Protein AF-A0A928VP06-F1 (afdb_monomer_lite)

Sequence (88 aa):
MQLLTFSLLALYTVVMPLLFSNWYGLYLNEPGMNASQRQTSRIVLMLATLLWPIVLPMSYLELLKKVKRYERQNLMTQPNFVSLPEMY

Secondary structure (DSSP, 8-state):
-HHHHHHHHHHHHHHHHHHHHHHHHHHHT-TT--HHHHHHHHHHHHHHHHTHHHHHHHHHHHHHHHH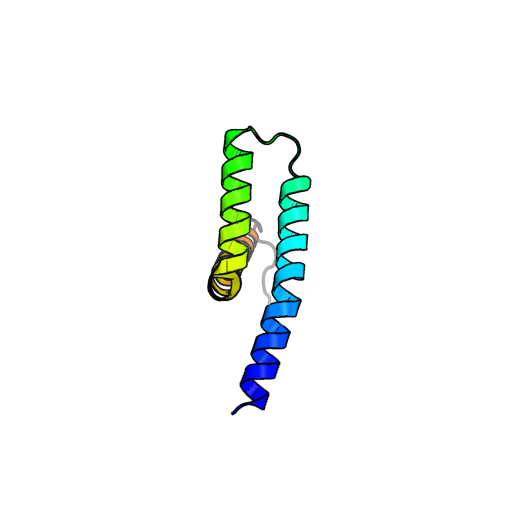HHHHHHHHHSS-S--------

Foldseek 3Di:
DVVVVVVVVVVLVVVLVVLLVVLVVVLVPDPPDDPVNNVVSVVVSVCCSVCVVPNVVVVVVVVVVVVVVVVVVVVVPDPDDDDDDDDD

Structure (mmCIF, N/CA/C/O backbone):
data_AF-A0A928VP06-F1
#
_entry.id   AF-A0A928VP06-F1
#
loop_
_atom_site.group_PDB
_atom_site.id
_atom_site.type_symbol
_atom_site.label_atom_id
_atom_site.label_alt_id
_atom_site.label_comp_id
_atom_site.label_asym_id
_atom_site.label_entity_id
_atom_site.label_seq_id
_atom_site.pdbx_PDB_ins_code
_atom_site.Cartn_x
_atom_site.Cartn_y
_atom_site.Cartn_z
_atom_site.occupancy
_atom_site.B_iso_or_equiv
_atom_site.auth_seq_id
_atom_site.auth_comp_id
_atom_site.auth_asym_id
_atom_site.auth_atom_id
_atom_site.pdbx_PDB_model_num
ATOM 1 N N . MET A 1 1 ? 2.994 -16.886 20.598 1.00 67.81 1 MET A N 1
ATOM 2 C CA . MET A 1 1 ? 3.701 -15.909 19.737 1.00 67.81 1 MET A CA 1
ATOM 3 C C . MET A 1 1 ? 3.782 -16.355 18.277 1.00 67.81 1 MET A C 1
ATOM 5 O O . MET A 1 1 ? 3.362 -15.589 17.426 1.00 67.81 1 MET A O 1
ATOM 9 N N . GLN A 1 2 ? 4.211 -17.589 17.974 1.00 86.12 2 GLN A N 1
ATOM 10 C CA . GLN A 1 2 ? 4.383 -18.071 16.588 1.00 86.12 2 GLN A CA 1
ATOM 11 C C . GLN A 1 2 ? 3.092 -18.101 15.740 1.00 86.12 2 GLN A C 1
ATOM 13 O O . GLN A 1 2 ? 3.107 -17.688 14.586 1.00 86.12 2 GLN A O 1
ATOM 18 N N . LEU A 1 3 ? 1.956 -18.514 16.314 1.00 86.31 3 LEU A N 1
ATOM 19 C CA . LEU A 1 3 ? 0.652 -18.499 15.626 1.00 86.31 3 LEU A CA 1
ATOM 20 C C . LEU A 1 3 ? 0.254 -17.099 15.139 1.00 86.31 3 LEU A C 1
ATOM 22 O O . LEU A 1 3 ? -0.219 -16.940 14.021 1.00 86.31 3 LEU A O 1
ATOM 26 N N . LEU A 1 4 ? 0.503 -16.076 15.960 1.00 87.69 4 LEU A N 1
ATOM 27 C CA . LEU A 1 4 ? 0.150 -14.694 15.646 1.00 87.69 4 LEU A CA 1
ATOM 28 C C . LEU A 1 4 ? 0.986 -14.171 14.468 1.00 87.69 4 LEU A C 1
ATOM 30 O O . LEU A 1 4 ? 0.441 -13.562 13.552 1.00 87.69 4 LEU A O 1
ATOM 34 N N . THR A 1 5 ? 2.284 -14.490 14.433 1.00 87.44 5 THR A N 1
ATOM 35 C CA . THR A 1 5 ? 3.159 -14.161 13.297 1.00 87.44 5 THR A CA 1
ATOM 36 C C . THR A 1 5 ? 2.752 -14.868 12.007 1.00 87.44 5 THR A C 1
ATOM 38 O O . THR A 1 5 ? 2.759 -14.232 10.958 1.00 87.44 5 THR A O 1
ATOM 41 N N . PHE A 1 6 ? 2.346 -16.141 12.062 1.00 90.69 6 PHE A N 1
ATOM 42 C CA . PHE A 1 6 ? 1.877 -16.856 10.869 1.00 90.69 6 PHE A CA 1
ATOM 43 C C . PHE A 1 6 ? 0.571 -16.275 10.325 1.00 90.69 6 PHE A C 1
ATOM 45 O O . PHE A 1 6 ? 0.451 -16.097 9.116 1.00 90.69 6 PHE A O 1
ATOM 52 N N . SER A 1 7 ? -0.372 -15.911 11.198 1.00 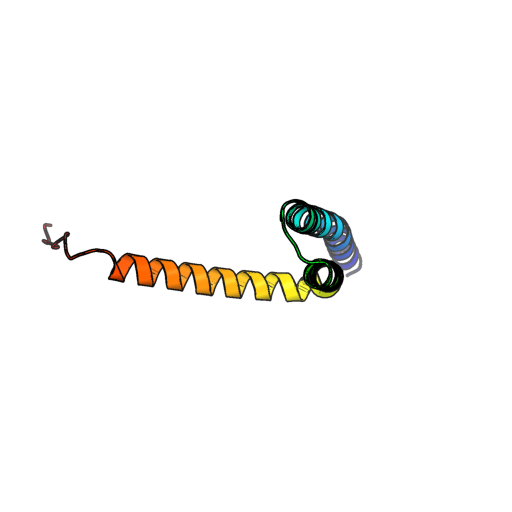88.50 7 SER A N 1
ATOM 53 C CA . SER A 1 7 ? -1.622 -15.264 10.784 1.00 88.50 7 SER A CA 1
ATOM 54 C C . SER A 1 7 ? -1.383 -13.898 10.137 1.00 88.50 7 SER A C 1
ATOM 56 O O . SER A 1 7 ? -1.964 -13.605 9.094 1.00 88.50 7 SER A O 1
ATOM 58 N N . LEU A 1 8 ? -0.498 -13.075 10.711 1.00 85.94 8 LEU A N 1
ATOM 59 C CA . LEU A 1 8 ? -0.104 -11.790 10.121 1.00 85.94 8 LEU A CA 1
ATOM 60 C C . LEU A 1 8 ? 0.599 -11.965 8.775 1.00 85.94 8 LEU A C 1
ATOM 62 O O . LEU A 1 8 ? 0.329 -11.205 7.848 1.00 85.94 8 LEU A O 1
ATOM 66 N N . LEU A 1 9 ? 1.464 -12.972 8.652 1.00 87.31 9 LEU A N 1
ATOM 67 C CA . LEU A 1 9 ? 2.156 -13.268 7.404 1.00 87.31 9 LEU A CA 1
ATOM 68 C C . LEU A 1 9 ? 1.172 -13.727 6.322 1.00 87.31 9 LEU A C 1
ATOM 70 O O . LEU A 1 9 ? 1.207 -13.203 5.216 1.00 87.31 9 LEU A O 1
ATOM 74 N N . ALA A 1 10 ? 0.248 -14.632 6.653 1.00 88.12 10 ALA A N 1
ATOM 75 C CA . ALA A 1 10 ? -0.788 -15.091 5.731 1.00 88.12 10 ALA A CA 1
ATOM 76 C C . ALA A 1 10 ? -1.684 -13.934 5.262 1.00 88.12 10 ALA A C 1
ATOM 78 O O . ALA A 1 10 ? -1.930 -13.791 4.064 1.00 88.12 10 ALA A O 1
ATOM 79 N N . LEU A 1 11 ? -2.111 -13.065 6.186 1.00 86.44 11 LEU A N 1
ATOM 80 C CA . LEU A 1 11 ? -2.858 -11.852 5.854 1.00 86.44 11 LEU A CA 1
ATOM 81 C C . LEU A 1 11 ? -2.047 -10.950 4.913 1.00 86.44 11 LEU A C 1
ATOM 83 O O . LEU A 1 11 ? -2.564 -10.507 3.891 1.00 86.44 11 LEU A O 1
ATOM 87 N N . TYR A 1 12 ? -0.771 -10.713 5.226 1.00 82.50 12 TYR A N 1
ATOM 88 C CA . TYR A 1 12 ? 0.112 -9.888 4.404 1.00 82.50 12 TYR A CA 1
ATOM 89 C C . TYR A 1 12 ? 0.217 -10.444 2.984 1.00 82.50 12 TYR A C 1
ATOM 91 O O . TYR A 1 12 ? 0.022 -9.712 2.016 1.00 82.50 12 TYR A O 1
ATOM 99 N N . THR A 1 13 ? 0.459 -11.747 2.846 1.00 83.81 13 THR A N 1
ATOM 100 C CA . THR A 1 13 ? 0.629 -12.400 1.545 1.00 83.81 13 THR A CA 1
ATOM 101 C C . THR A 1 13 ? -0.656 -12.435 0.719 1.00 83.81 13 THR A C 1
ATOM 103 O O . THR A 1 13 ? -0.570 -12.300 -0.495 1.00 83.81 13 THR A O 1
ATOM 106 N N . VAL A 1 14 ? -1.836 -12.585 1.332 1.00 86.25 14 VAL A N 1
ATOM 107 C CA . VAL A 1 14 ? -3.126 -12.614 0.607 1.00 86.25 14 VAL A CA 1
ATOM 108 C C . VAL A 1 14 ? -3.568 -11.219 0.173 1.00 86.25 14 VAL A C 1
ATOM 110 O O . VAL A 1 14 ? -4.142 -11.045 -0.902 1.00 86.25 14 VAL A O 1
ATOM 113 N N . VAL A 1 15 ? -3.294 -10.207 0.991 1.00 82.06 15 VAL A N 1
ATOM 114 C CA . VAL A 1 15 ? -3.762 -8.847 0.724 1.00 82.06 15 VAL A CA 1
ATOM 115 C C . VAL A 1 15 ? -2.870 -8.137 -0.308 1.00 82.06 15 VAL A C 1
ATOM 117 O O . VAL A 1 15 ? -3.370 -7.376 -1.135 1.00 82.06 15 VAL A O 1
ATOM 120 N N . MET A 1 16 ? -1.580 -8.471 -0.366 1.00 78.56 16 MET A N 1
ATOM 121 C CA . MET A 1 16 ? -0.630 -7.958 -1.363 1.00 78.56 16 MET A CA 1
ATOM 122 C C . MET A 1 16 ? -1.091 -8.119 -2.836 1.00 78.56 16 MET A C 1
ATOM 124 O O . MET A 1 16 ? -1.155 -7.103 -3.535 1.00 78.56 16 MET A O 1
ATOM 128 N N . PRO A 1 17 ? -1.495 -9.311 -3.333 1.00 80.50 17 PRO A N 1
ATOM 129 C CA . PRO A 1 17 ? -1.974 -9.478 -4.705 1.00 80.50 17 PRO A CA 1
ATOM 130 C C . PRO A 1 17 ? -3.343 -8.831 -4.946 1.00 80.50 17 PRO A C 1
ATOM 132 O O . PRO A 1 17 ? -3.602 -8.376 -6.059 1.00 80.50 17 PRO A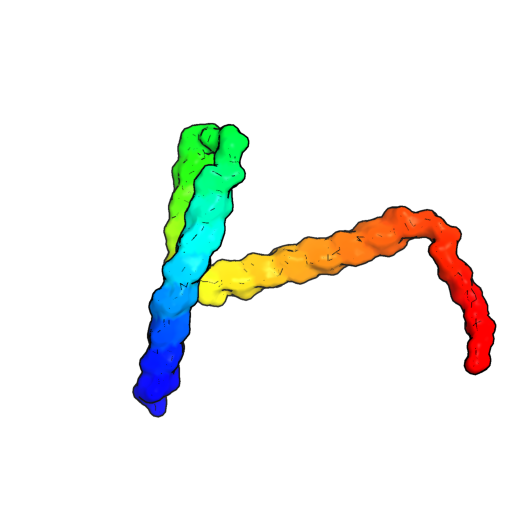 O 1
ATOM 135 N N . LEU A 1 18 ? -4.204 -8.732 -3.925 1.00 79.19 18 LEU A N 1
ATOM 136 C CA . LEU A 1 18 ? -5.502 -8.059 -4.040 1.00 79.19 18 LEU A CA 1
ATOM 137 C C . LEU A 1 18 ? -5.327 -6.556 -4.276 1.00 79.19 18 LEU A C 1
ATOM 139 O O . LEU A 1 18 ? -5.916 -6.013 -5.214 1.00 79.19 18 LEU A O 1
ATOM 143 N N . LEU A 1 19 ? -4.486 -5.885 -3.477 1.00 77.25 19 LEU A N 1
ATOM 144 C CA . LEU A 1 19 ? -4.193 -4.465 -3.702 1.00 77.25 19 LEU A CA 1
ATOM 145 C C . LEU A 1 19 ? -3.454 -4.248 -5.016 1.00 77.25 19 LEU A C 1
ATOM 147 O O . LEU A 1 19 ? -3.802 -3.328 -5.755 1.00 77.25 19 LEU A O 1
ATOM 151 N N . PHE A 1 20 ? -2.481 -5.106 -5.331 1.00 79.75 20 PHE A N 1
ATOM 152 C CA . PHE A 1 20 ? -1.759 -5.014 -6.593 1.00 79.75 20 PHE A CA 1
ATOM 153 C C . PHE A 1 20 ? -2.711 -5.122 -7.789 1.00 79.75 20 PHE A C 1
ATOM 155 O O . PHE A 1 20 ? -2.661 -4.274 -8.674 1.00 79.75 20 PHE A O 1
ATOM 162 N N . SER A 1 21 ? -3.622 -6.101 -7.798 1.00 77.81 21 SER A N 1
ATOM 163 C CA . SER A 1 21 ? -4.599 -6.276 -8.879 1.00 77.81 21 SER A CA 1
ATOM 164 C C . SER A 1 21 ? -5.550 -5.086 -8.993 1.00 77.81 21 SER A C 1
ATOM 166 O O . SER A 1 21 ? -5.836 -4.639 -10.103 1.00 77.81 21 SER A O 1
ATOM 168 N N . ASN A 1 22 ? -6.032 -4.555 -7.866 1.00 77.19 22 ASN A N 1
ATOM 169 C CA . ASN A 1 22 ? -6.966 -3.430 -7.868 1.00 77.19 22 ASN A CA 1
ATOM 170 C C . ASN A 1 22 ? -6.306 -2.153 -8.414 1.00 77.19 22 ASN A C 1
ATOM 172 O O . ASN A 1 22 ? -6.855 -1.464 -9.274 1.00 77.19 22 ASN A O 1
ATOM 176 N N . TRP A 1 23 ? -5.080 -1.863 -7.975 1.00 73.94 23 TRP A N 1
ATOM 177 C CA . TRP A 1 23 ? -4.334 -0.711 -8.472 1.00 73.94 23 TRP A CA 1
ATOM 178 C C . TRP A 1 23 ? -3.839 -0.902 -9.907 1.00 73.94 23 TRP A C 1
ATOM 180 O O . TRP A 1 23 ? -3.807 0.056 -10.676 1.00 73.94 23 TRP A O 1
ATOM 190 N N . TYR A 1 24 ? -3.475 -2.127 -10.294 1.00 73.31 24 TYR A N 1
ATOM 191 C CA . TYR A 1 24 ? -3.086 -2.438 -11.667 1.00 73.31 24 TYR A CA 1
ATOM 192 C C . TYR A 1 24 ? -4.269 -2.268 -12.628 1.00 73.31 24 TYR A C 1
ATOM 194 O O . TYR A 1 24 ? -4.099 -1.731 -13.720 1.00 73.31 24 TYR A O 1
ATOM 202 N N . GLY A 1 25 ? -5.478 -2.645 -12.200 1.00 73.44 25 GLY A N 1
ATOM 203 C CA . GLY A 1 25 ? -6.714 -2.397 -12.942 1.00 73.44 25 GLY A CA 1
ATOM 204 C C . GLY A 1 25 ? -7.019 -0.906 -13.119 1.00 73.44 25 GLY A C 1
ATOM 205 O O . GLY A 1 25 ? -7.422 -0.499 -14.205 1.00 73.44 25 GLY A O 1
ATOM 206 N N . LEU A 1 26 ? -6.773 -0.082 -12.093 1.00 68.25 26 LEU A N 1
ATOM 207 C CA . LEU A 1 26 ? -6.852 1.385 -12.186 1.00 68.25 26 LEU A CA 1
ATOM 208 C C . LEU A 1 26 ? -5.835 1.951 -13.183 1.00 68.25 26 LEU A C 1
ATOM 210 O O . LEU A 1 26 ? -6.201 2.744 -14.043 1.00 68.25 26 LEU A O 1
ATOM 214 N N . TYR A 1 27 ? -4.586 1.488 -13.119 1.00 69.38 27 TYR A N 1
ATOM 215 C CA . TYR A 1 27 ? -3.533 1.879 -14.058 1.00 69.38 27 TYR A CA 1
ATOM 216 C C . TYR A 1 27 ? -3.855 1.497 -15.513 1.00 69.38 27 TYR A C 1
ATOM 218 O O . TYR A 1 27 ? -3.499 2.222 -16.441 1.00 69.38 27 TYR A O 1
ATOM 226 N N . LEU A 1 28 ? -4.518 0.358 -15.733 1.00 68.75 28 LEU A N 1
ATOM 227 C CA . LEU A 1 28 ? -4.892 -0.100 -17.072 1.00 68.75 28 LEU A CA 1
ATOM 228 C C . LEU A 1 28 ? -6.110 0.653 -17.637 1.00 68.75 28 LEU A C 1
ATOM 230 O O . LEU A 1 28 ? -6.222 0.797 -18.852 1.00 68.75 28 LEU A O 1
ATOM 234 N N . ASN A 1 29 ? -6.999 1.137 -16.766 1.00 66.88 29 ASN A N 1
ATOM 235 C CA . ASN A 1 29 ? -8.244 1.821 -17.123 1.00 66.88 29 ASN A CA 1
ATOM 236 C C . ASN A 1 29 ? -8.120 3.349 -17.256 1.00 66.88 29 ASN A C 1
ATOM 238 O O . ASN A 1 29 ? -9.149 4.007 -17.375 1.00 66.88 29 ASN A O 1
ATOM 242 N N . GLU A 1 30 ? -6.918 3.934 -17.256 1.00 67.44 30 GLU A N 1
ATOM 243 C CA . GLU A 1 30 ? -6.717 5.351 -17.607 1.00 67.44 30 GLU A CA 1
ATOM 244 C C . GLU A 1 30 ? -6.404 5.507 -19.115 1.00 67.44 30 GLU A C 1
ATOM 246 O O . GLU A 1 30 ? -5.233 5.475 -19.518 1.00 67.44 30 GLU A O 1
ATOM 251 N N . PRO A 1 31 ? -7.418 5.679 -19.994 1.00 55.25 31 PRO A N 1
ATOM 252 C CA . PRO A 1 31 ? -7.196 5.983 -21.401 1.00 55.25 31 PRO A CA 1
ATOM 253 C C . PRO A 1 31 ? -6.666 7.417 -21.545 1.00 55.25 31 PRO A C 1
ATOM 255 O O . PRO A 1 31 ? -7.355 8.380 -21.224 1.00 55.25 31 PRO A O 1
ATOM 258 N N . GLY A 1 32 ? -5.437 7.563 -22.050 1.00 64.44 32 GLY A N 1
ATOM 259 C CA . GLY A 1 32 ? -4.845 8.868 -22.386 1.00 64.44 32 GLY A CA 1
ATOM 260 C C . GLY A 1 32 ? -3.613 9.280 -21.576 1.00 64.44 32 GLY A C 1
ATOM 261 O O . GLY A 1 32 ? -3.152 10.410 -21.715 1.00 64.44 32 GLY A O 1
ATOM 262 N N . MET A 1 33 ? -3.047 8.393 -20.753 1.00 60.84 33 MET A N 1
ATOM 263 C CA . MET A 1 33 ? -1.819 8.692 -20.011 1.00 60.84 33 MET A CA 1
ATOM 264 C C . MET A 1 33 ? -0.614 8.966 -20.924 1.00 60.84 33 MET A C 1
ATOM 266 O O . MET A 1 33 ? -0.188 8.104 -21.697 1.00 60.84 33 MET A O 1
ATOM 270 N N . ASN A 1 34 ? 0.011 10.133 -20.745 1.00 69.69 34 ASN A N 1
ATOM 271 C CA . ASN A 1 34 ? 1.315 10.441 -21.330 1.00 69.69 34 ASN A CA 1
ATOM 272 C C . ASN A 1 34 ? 2.402 9.491 -20.788 1.00 69.69 34 ASN A C 1
ATOM 274 O O . ASN A 1 34 ? 2.346 9.038 -19.642 1.00 69.69 34 ASN A O 1
ATOM 278 N N . ALA A 1 35 ? 3.436 9.215 -21.591 1.00 69.00 35 ALA A N 1
ATOM 279 C CA . ALA A 1 35 ? 4.489 8.244 -21.261 1.00 69.00 35 ALA A CA 1
ATOM 280 C C . ALA A 1 35 ? 5.190 8.507 -19.907 1.00 69.00 35 ALA A C 1
ATOM 282 O O . ALA A 1 35 ? 5.548 7.560 -19.207 1.00 69.00 35 ALA A O 1
ATOM 283 N N . SER A 1 36 ? 5.326 9.775 -19.503 1.00 70.88 36 SER A N 1
ATOM 284 C CA . SER A 1 36 ? 5.886 10.164 -18.202 1.00 70.88 36 SER A CA 1
ATOM 285 C C . SER A 1 36 ? 4.971 9.799 -17.028 1.00 70.88 36 SER A C 1
ATOM 287 O O . SER A 1 36 ? 5.426 9.215 -16.047 1.00 70.88 36 SER A O 1
ATOM 289 N N . GLN A 1 37 ? 3.668 10.062 -17.148 1.00 71.50 37 GLN A N 1
ATOM 290 C CA . GLN A 1 37 ? 2.672 9.724 -16.126 1.00 71.50 37 GLN A CA 1
ATOM 291 C C . GLN A 1 37 ? 2.558 8.212 -15.946 1.00 71.50 37 GLN A C 1
ATOM 293 O O . GLN A 1 37 ? 2.452 7.719 -14.824 1.00 71.50 37 GLN A O 1
ATOM 298 N N . ARG A 1 38 ? 2.686 7.465 -17.045 1.00 75.94 38 ARG A N 1
ATOM 299 C CA . ARG A 1 38 ? 2.691 6.003 -17.039 1.00 75.94 38 ARG A CA 1
ATOM 300 C C . ARG A 1 38 ? 3.848 5.428 -16.210 1.00 75.94 38 ARG A C 1
ATOM 302 O O . ARG A 1 38 ? 3.666 4.466 -15.463 1.00 75.94 38 ARG A O 1
ATOM 309 N N . GLN A 1 39 ? 5.032 6.035 -16.295 1.00 75.62 39 GLN A N 1
ATOM 310 C CA . GLN A 1 39 ? 6.191 5.619 -15.505 1.00 75.62 39 GLN A CA 1
ATOM 311 C C . GLN A 1 39 ? 6.027 5.974 -14.022 1.00 75.62 39 GLN A C 1
ATOM 313 O O . GLN A 1 39 ? 6.287 5.127 -13.165 1.00 75.62 39 GLN A O 1
ATOM 318 N N . THR A 1 40 ? 5.529 7.174 -13.713 1.00 73.06 40 THR A N 1
ATOM 319 C CA . THR A 1 40 ? 5.235 7.584 -12.333 1.00 73.06 40 THR A CA 1
ATOM 320 C C . THR A 1 40 ? 4.192 6.678 -11.689 1.00 73.06 40 THR A C 1
ATOM 322 O O . THR A 1 40 ? 4.433 6.181 -10.592 1.00 73.06 40 THR A O 1
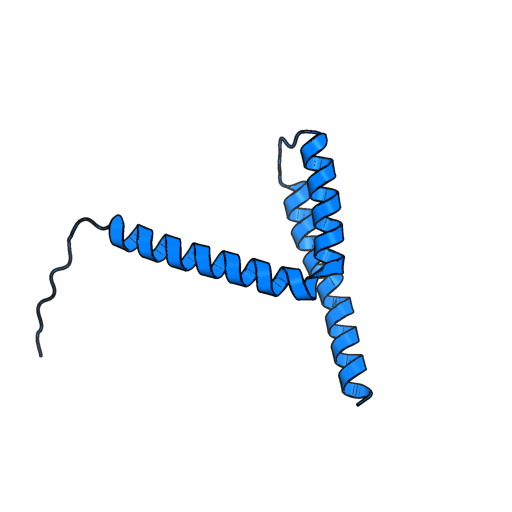ATOM 325 N N . SER A 1 41 ? 3.087 6.370 -12.370 1.00 76.81 41 SER A N 1
ATOM 326 C CA . SER A 1 41 ? 2.054 5.486 -11.820 1.00 76.81 41 SER A CA 1
ATOM 327 C C . SER A 1 41 ? 2.553 4.067 -11.598 1.00 76.81 41 SER A C 1
ATOM 329 O O . SER A 1 41 ? 2.186 3.453 -10.603 1.00 76.81 41 SER A O 1
ATOM 331 N N . ARG A 1 42 ? 3.464 3.559 -12.436 1.00 77.75 42 ARG A N 1
ATOM 332 C CA . ARG A 1 42 ? 4.114 2.262 -12.196 1.00 77.75 42 ARG A CA 1
ATOM 333 C C . ARG A 1 42 ? 4.984 2.272 -10.935 1.00 77.75 42 ARG A C 1
ATOM 335 O O . ARG A 1 42 ? 4.960 1.305 -10.177 1.00 77.75 42 ARG A O 1
ATOM 342 N N . ILE A 1 43 ? 5.737 3.348 -10.706 1.00 79.06 43 ILE A N 1
ATOM 343 C CA . ILE A 1 43 ? 6.568 3.509 -9.502 1.00 79.06 43 ILE A CA 1
ATOM 344 C C . ILE A 1 43 ? 5.678 3.627 -8.264 1.00 79.06 43 ILE A C 1
ATOM 346 O O . ILE A 1 43 ? 5.917 2.945 -7.270 1.00 79.06 43 ILE A O 1
ATOM 350 N N . VAL A 1 44 ? 4.620 4.437 -8.342 1.00 80.25 44 VAL A N 1
ATOM 351 C CA . VAL A 1 44 ? 3.638 4.591 -7.264 1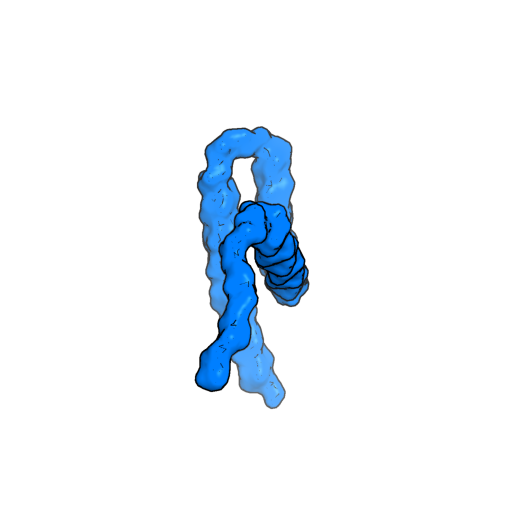.00 80.25 44 VAL A CA 1
ATOM 352 C C . VAL A 1 44 ? 2.948 3.263 -6.973 1.00 80.25 44 VAL A C 1
ATOM 354 O O . VAL A 1 44 ? 2.803 2.932 -5.806 1.00 80.25 44 VAL A O 1
ATOM 357 N N . LEU A 1 45 ? 2.614 2.462 -7.990 1.00 81.81 45 LEU A N 1
ATOM 358 C CA . LEU A 1 45 ? 2.055 1.120 -7.819 1.00 81.81 45 LEU A CA 1
ATOM 359 C C . LEU A 1 45 ? 2.983 0.237 -6.978 1.00 81.81 45 LEU A C 1
ATOM 361 O O . LEU A 1 45 ? 2.561 -0.313 -5.968 1.00 81.81 45 LEU A O 1
ATOM 365 N N . MET A 1 46 ? 4.261 0.150 -7.362 1.00 79.38 46 MET A N 1
ATOM 366 C CA . MET A 1 46 ? 5.251 -0.663 -6.649 1.00 79.38 46 MET A CA 1
ATOM 367 C C . MET A 1 46 ? 5.471 -0.172 -5.216 1.00 79.38 46 MET A C 1
ATOM 369 O O . MET A 1 46 ? 5.465 -0.977 -4.284 1.00 79.38 46 MET A O 1
ATOM 373 N N . LEU A 1 47 ? 5.633 1.142 -5.032 1.00 81.75 47 LEU A N 1
ATOM 374 C CA . LEU A 1 47 ? 5.807 1.748 -3.712 1.00 81.75 47 LEU A CA 1
ATOM 375 C C . LEU A 1 47 ? 4.579 1.529 -2.840 1.00 81.75 47 LEU A C 1
ATOM 377 O O . LEU A 1 47 ? 4.718 1.195 -1.669 1.00 81.75 47 LEU A O 1
ATOM 381 N N . ALA A 1 48 ? 3.388 1.663 -3.411 1.00 80.88 48 ALA A N 1
ATOM 382 C CA . ALA A 1 48 ? 2.152 1.449 -2.696 1.00 80.88 48 ALA A CA 1
ATOM 383 C C . ALA A 1 48 ? 2.010 -0.016 -2.269 1.00 80.88 48 ALA A C 1
ATOM 385 O O . ALA A 1 48 ? 1.534 -0.273 -1.166 1.00 80.88 48 ALA A O 1
ATOM 386 N N . THR A 1 49 ? 2.459 -0.982 -3.085 1.00 80.75 49 THR A N 1
ATOM 387 C CA . THR A 1 49 ? 2.336 -2.410 -2.736 1.00 80.75 49 THR A CA 1
ATOM 388 C C . THR A 1 49 ? 3.356 -2.799 -1.670 1.00 80.75 49 THR A C 1
ATOM 390 O O . THR A 1 49 ? 3.025 -3.537 -0.747 1.00 80.75 49 THR A O 1
ATOM 393 N N . LEU A 1 50 ? 4.570 -2.248 -1.737 1.00 81.12 50 LEU A N 1
ATOM 394 C CA . LEU A 1 50 ? 5.607 -2.447 -0.719 1.00 81.12 50 LEU A CA 1
ATOM 395 C C . LEU A 1 50 ? 5.254 -1.769 0.614 1.00 81.12 50 LEU A C 1
ATOM 397 O O . LEU A 1 50 ? 5.418 -2.358 1.681 1.00 81.12 50 LEU A O 1
ATOM 401 N N . LEU A 1 51 ? 4.736 -0.542 0.555 1.00 83.19 51 LEU A N 1
ATOM 402 C CA . LEU A 1 51 ? 4.401 0.287 1.715 1.00 83.19 51 LEU A CA 1
ATOM 403 C C . LEU A 1 51 ? 2.913 0.223 2.075 1.00 83.19 51 LEU A C 1
ATOM 405 O O . LEU A 1 51 ? 2.411 1.107 2.770 1.00 83.19 51 LEU A O 1
ATOM 409 N N . TRP A 1 52 ? 2.201 -0.827 1.663 1.00 79.75 52 TRP A N 1
ATOM 410 C CA . TRP A 1 52 ? 0.766 -0.977 1.916 1.00 79.75 52 TRP A CA 1
ATOM 411 C C . TRP A 1 52 ? 0.335 -0.810 3.391 1.00 79.75 52 TRP A C 1
ATOM 413 O O . TRP A 1 52 ? -0.734 -0.226 3.584 1.00 79.75 52 TRP A O 1
ATOM 423 N N . PRO A 1 53 ? 1.123 -1.164 4.442 1.00 80.44 53 PRO A N 1
ATOM 424 C CA . PRO A 1 53 ? 0.703 -0.945 5.829 1.00 80.44 53 PRO A CA 1
ATOM 425 C C . PRO A 1 53 ? 0.645 0.543 6.199 1.00 80.44 53 PRO A C 1
ATOM 427 O O . PRO A 1 53 ? -0.032 0.908 7.152 1.00 80.44 53 PRO A O 1
ATOM 430 N N . ILE A 1 54 ? 1.355 1.399 5.459 1.00 83.50 54 ILE A N 1
ATOM 431 C CA . ILE A 1 54 ? 1.402 2.857 5.646 1.00 83.50 54 ILE A CA 1
ATOM 432 C C . ILE A 1 54 ? 0.473 3.550 4.641 1.00 83.50 54 ILE A C 1
ATOM 434 O O . ILE A 1 54 ? -0.218 4.513 4.973 1.00 83.50 54 ILE A O 1
ATOM 438 N N . VAL A 1 55 ? 0.410 3.041 3.411 1.00 82.12 55 VAL A N 1
ATOM 439 C CA . VAL A 1 55 ? -0.426 3.607 2.348 1.00 82.12 55 VAL A CA 1
ATOM 440 C C . VAL A 1 55 ? -1.913 3.390 2.621 1.00 82.12 55 VAL A C 1
ATOM 442 O O . VAL A 1 55 ? -2.707 4.295 2.369 1.00 82.12 55 VAL A O 1
ATOM 445 N N . LEU A 1 56 ? -2.309 2.253 3.202 1.00 79.94 56 LEU A N 1
ATOM 446 C CA . LEU A 1 56 ? -3.694 2.015 3.625 1.00 79.94 56 LEU A CA 1
ATOM 447 C C . LEU A 1 56 ? -4.205 3.059 4.635 1.00 79.94 56 LEU A C 1
ATOM 449 O O . LEU A 1 56 ? -5.208 3.708 4.338 1.00 79.94 56 LEU A O 1
ATOM 453 N N . PRO A 1 57 ? -3.553 3.295 5.790 1.00 83.69 57 PRO A N 1
ATOM 454 C CA . PRO A 1 57 ? -4.037 4.293 6.741 1.00 83.69 57 PRO A CA 1
ATOM 455 C C . PRO A 1 57 ? -3.974 5.716 6.177 1.00 83.69 57 PRO A C 1
ATOM 457 O O . PRO A 1 57 ? -4.890 6.502 6.415 1.00 83.69 57 PRO A O 1
ATOM 460 N N . MET A 1 58 ? -2.949 6.050 5.387 1.00 83.50 58 MET A N 1
ATOM 461 C CA . MET A 1 58 ? -2.849 7.368 4.747 1.00 83.50 58 MET A CA 1
ATOM 462 C C . MET A 1 58 ? -3.982 7.609 3.744 1.00 83.50 58 MET A C 1
ATOM 464 O O . MET A 1 58 ? -4.660 8.634 3.819 1.00 83.50 58 MET A O 1
ATOM 468 N N . SER A 1 59 ? -4.236 6.651 2.850 1.00 82.50 59 SER A N 1
ATOM 469 C CA . SER A 1 59 ? -5.330 6.748 1.876 1.00 82.50 59 SER A CA 1
ATOM 470 C C . SER A 1 59 ? -6.693 6.803 2.562 1.00 82.50 59 SER A C 1
ATOM 472 O O . SER A 1 59 ? -7.527 7.626 2.189 1.00 82.50 59 SER A O 1
ATOM 474 N N . TYR A 1 60 ? -6.900 6.021 3.623 1.00 83.69 60 TYR A N 1
ATOM 475 C CA . TYR A 1 60 ? -8.123 6.079 4.419 1.00 83.69 60 TYR A CA 1
ATOM 476 C C . TYR A 1 60 ? -8.342 7.460 5.055 1.00 83.69 60 TYR A C 1
ATOM 478 O O . TYR A 1 60 ? -9.434 8.019 4.956 1.00 83.69 60 TYR A O 1
ATOM 486 N N . LEU A 1 61 ? -7.305 8.054 5.656 1.00 85.94 61 LEU A N 1
ATOM 487 C CA . LEU A 1 61 ? -7.382 9.403 6.229 1.00 85.94 61 LEU A CA 1
ATOM 488 C C . LEU A 1 61 ? -7.704 10.461 5.171 1.00 85.94 61 LEU A C 1
ATOM 490 O O . LEU A 1 61 ? -8.444 11.410 5.440 1.00 85.94 61 LEU A O 1
ATOM 494 N N . GLU A 1 62 ? -7.152 10.317 3.971 1.00 82.81 62 GLU A N 1
ATOM 495 C CA . GLU A 1 62 ? -7.416 11.236 2.873 1.00 82.81 62 GLU A CA 1
ATOM 496 C C . GLU A 1 62 ? -8.838 11.088 2.322 1.00 82.81 62 GLU A C 1
ATOM 498 O O . GLU A 1 62 ? -9.513 12.100 2.106 1.00 82.81 62 GLU A O 1
ATOM 503 N N . LEU A 1 63 ? -9.344 9.857 2.189 1.00 82.19 63 LEU A N 1
ATOM 504 C CA . LEU A 1 63 ? -10.755 9.611 1.891 1.00 82.19 63 LEU A CA 1
ATOM 505 C C . LEU A 1 63 ? -11.657 10.215 2.968 1.00 82.19 63 LEU A C 1
ATOM 507 O O . LEU A 1 63 ? -12.603 10.918 2.628 1.00 82.19 63 LEU A O 1
ATOM 511 N N . LEU A 1 64 ? -11.344 10.026 4.251 1.00 84.62 64 LEU A N 1
ATOM 512 C CA . LEU A 1 64 ? -12.132 10.582 5.353 1.00 84.62 64 LEU A CA 1
ATOM 513 C C . LEU A 1 64 ? -12.174 12.117 5.303 1.00 84.62 64 LEU A C 1
ATOM 515 O O . LEU A 1 64 ? -13.231 12.727 5.480 1.00 84.62 64 LEU A O 1
ATOM 519 N N . LYS A 1 65 ? -11.038 12.759 5.003 1.00 83.81 65 LYS A N 1
ATOM 520 C CA . LYS A 1 65 ? -10.978 14.211 4.782 1.00 83.81 65 LYS A CA 1
ATOM 521 C C . LYS A 1 65 ? -11.828 14.638 3.587 1.00 83.81 65 LYS A C 1
ATOM 523 O O . LYS A 1 65 ? -12.510 15.660 3.679 1.00 83.81 65 LYS A O 1
ATOM 528 N N . LYS A 1 66 ? -11.808 13.879 2.485 1.00 81.62 66 LYS A N 1
ATOM 529 C CA . LYS A 1 66 ? -12.647 14.150 1.309 1.00 81.62 66 LYS A CA 1
ATOM 530 C C . LYS A 1 66 ? -14.125 14.001 1.641 1.00 81.62 66 LYS A C 1
ATOM 532 O O . LYS A 1 66 ? -14.862 14.939 1.373 1.00 81.62 66 LYS A O 1
ATOM 537 N N . VAL A 1 67 ? -14.545 12.909 2.278 1.00 82.88 67 VAL A N 1
ATOM 538 C CA . VAL A 1 67 ? -15.940 12.685 2.700 1.00 82.88 67 VAL A CA 1
ATOM 539 C C . VAL A 1 67 ? -16.424 13.839 3.574 1.00 82.88 67 VAL A C 1
ATOM 541 O O . VAL A 1 67 ? -17.426 14.468 3.251 1.00 82.88 67 VAL A O 1
ATOM 544 N N . LYS A 1 68 ? -15.645 14.231 4.588 1.00 79.50 68 LYS A N 1
ATOM 545 C CA . LYS A 1 68 ? -15.973 15.379 5.447 1.00 79.50 68 LYS A CA 1
ATOM 546 C C . LYS A 1 68 ? -16.058 16.704 4.676 1.00 79.50 68 LYS A C 1
ATOM 548 O O . LYS A 1 68 ? -16.846 17.585 5.021 1.00 79.50 68 LYS A O 1
ATOM 553 N N . ARG A 1 69 ? -15.235 16.879 3.636 1.00 79.25 69 ARG A N 1
ATOM 554 C CA . ARG A 1 69 ? -15.284 18.052 2.751 1.00 79.25 69 ARG A CA 1
ATOM 555 C C . ARG A 1 69 ? -16.522 18.029 1.852 1.00 79.25 69 ARG A C 1
ATOM 557 O O . ARG A 1 69 ? -17.131 19.080 1.696 1.00 79.25 69 ARG A O 1
ATOM 564 N N . TYR A 1 70 ? -16.901 16.868 1.321 1.00 77.44 70 TYR A N 1
ATOM 565 C CA . TYR A 1 70 ? -18.125 16.677 0.542 1.00 77.44 70 TYR A CA 1
ATOM 566 C C . TYR A 1 70 ? -19.376 16.905 1.390 1.00 77.44 70 TYR A C 1
ATOM 568 O O . TYR A 1 70 ? -20.253 17.639 0.960 1.00 77.44 70 TYR A O 1
ATOM 576 N N . GLU A 1 71 ? -19.440 16.380 2.615 1.00 75.81 71 GLU A N 1
ATOM 577 C CA . GLU A 1 71 ? -20.541 16.671 3.544 1.00 75.81 71 GLU A CA 1
ATOM 578 C C . GLU A 1 71 ? -20.652 18.173 3.820 1.00 75.81 71 GLU A C 1
ATOM 580 O O . GLU A 1 71 ? -21.730 18.752 3.705 1.00 75.81 71 GLU A O 1
ATOM 585 N N . ARG A 1 72 ? -19.524 18.841 4.096 1.00 71.56 72 ARG A N 1
ATOM 586 C CA . ARG A 1 72 ? -19.500 20.296 4.293 1.00 71.56 72 ARG A CA 1
ATOM 587 C C . ARG A 1 72 ? -19.938 21.060 3.039 1.00 71.56 72 ARG A C 1
ATOM 589 O O . ARG A 1 72 ? -20.635 22.060 3.162 1.00 71.56 72 ARG A O 1
ATOM 596 N N . GLN A 1 73 ? -19.535 20.616 1.852 1.00 70.06 73 GLN A N 1
ATOM 597 C CA . GLN A 1 73 ? -19.956 21.228 0.591 1.00 70.06 73 GLN A CA 1
ATOM 598 C C . GLN A 1 73 ? -21.447 20.997 0.326 1.00 70.06 73 GLN A C 1
ATOM 600 O O . GLN A 1 73 ? -22.142 21.944 -0.023 1.00 70.06 73 GLN A O 1
ATOM 605 N N . ASN A 1 74 ? -21.977 19.803 0.585 1.00 62.62 74 ASN A N 1
ATOM 606 C CA . ASN A 1 74 ? -23.404 19.506 0.447 1.00 62.62 74 ASN A CA 1
ATOM 607 C C . ASN A 1 74 ? -24.259 20.342 1.415 1.00 62.62 74 ASN A C 1
ATOM 609 O O . ASN A 1 74 ? -25.331 20.801 1.032 1.00 62.62 74 ASN A O 1
ATOM 613 N N . LEU A 1 75 ? -23.756 20.629 2.622 1.00 63.97 75 LEU A N 1
ATOM 614 C CA . LEU A 1 75 ? -24.388 21.564 3.563 1.00 63.97 75 LEU A CA 1
ATOM 615 C C . LEU A 1 75 ? -24.360 23.025 3.073 1.00 63.97 75 LEU A C 1
ATOM 617 O O . LEU A 1 75 ? -25.256 23.791 3.402 1.00 63.97 75 LEU A O 1
ATOM 621 N N . MET A 1 76 ? -23.358 23.420 2.279 1.00 58.91 76 MET A N 1
ATOM 622 C CA . MET A 1 76 ? -23.246 24.772 1.703 1.00 58.91 76 MET A CA 1
ATOM 623 C C . MET A 1 76 ? -23.985 24.932 0.365 1.00 58.91 76 MET A C 1
ATOM 625 O O . MET A 1 76 ? -24.266 26.056 -0.039 1.00 58.91 76 MET A O 1
ATOM 629 N N . THR A 1 77 ? -24.298 23.829 -0.323 1.00 58.47 77 THR A N 1
ATOM 630 C CA . THR A 1 77 ? -25.020 23.831 -1.611 1.00 58.47 77 THR A CA 1
ATOM 631 C C . THR A 1 77 ? -26.522 23.584 -1.441 1.00 58.47 77 THR A C 1
ATOM 633 O O . THR A 1 77 ? -27.244 23.540 -2.431 1.00 58.47 77 THR A O 1
ATOM 636 N N . GLN A 1 78 ? -27.010 23.432 -0.204 1.00 52.31 78 GLN A N 1
ATOM 637 C CA . GLN A 1 78 ? -28.438 23.407 0.094 1.00 52.31 78 GLN A CA 1
ATOM 638 C C . GLN A 1 78 ? -28.916 24.857 0.311 1.00 52.31 78 GLN A C 1
ATOM 640 O O . GLN A 1 78 ? -28.593 25.451 1.343 1.00 52.31 78 GLN A O 1
ATOM 645 N N . PRO A 1 79 ? -29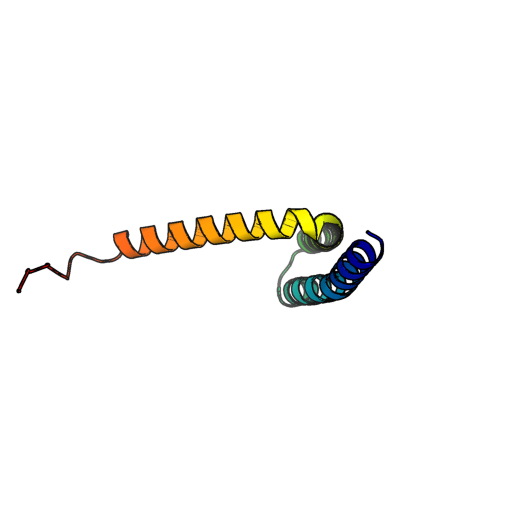.662 25.474 -0.629 1.00 51.00 79 PRO A N 1
ATOM 646 C CA . PRO A 1 79 ? -30.310 26.745 -0.364 1.00 51.00 79 PRO A CA 1
ATOM 647 C C . PRO A 1 79 ? -31.485 26.455 0.571 1.00 51.00 79 PRO A C 1
ATOM 649 O O . PRO A 1 79 ? -32.544 26.048 0.124 1.00 51.00 79 PRO A O 1
ATOM 652 N N . ASN A 1 80 ? -31.259 26.585 1.873 1.00 55.00 80 ASN A N 1
ATOM 653 C CA . ASN A 1 80 ? -32.250 26.982 2.871 1.00 55.00 80 ASN A CA 1
ATOM 654 C C . ASN A 1 80 ? -33.711 26.515 2.634 1.00 55.00 80 ASN A C 1
ATOM 656 O O . ASN A 1 80 ? -34.603 27.335 2.460 1.00 55.00 80 ASN A O 1
ATOM 660 N N . PHE A 1 81 ? -33.958 25.207 2.655 1.00 57.91 81 PHE A N 1
ATOM 661 C CA . PHE A 1 81 ? -35.273 24.609 2.916 1.00 57.91 81 PHE A CA 1
ATOM 662 C C . PHE A 1 81 ? -34.951 23.268 3.580 1.00 57.91 81 PHE A C 1
ATOM 664 O O . PHE A 1 81 ? -34.560 22.333 2.900 1.00 57.91 81 PHE A O 1
ATOM 671 N N . VAL A 1 82 ? -34.877 23.169 4.902 1.00 57.75 82 VAL A N 1
ATOM 672 C CA . VAL A 1 82 ? -36.045 22.841 5.716 1.00 57.75 82 VAL A CA 1
ATOM 673 C C . VAL A 1 82 ? -35.908 23.538 7.066 1.00 57.75 82 VAL A C 1
ATOM 675 O O . VAL A 1 82 ? -35.037 23.224 7.876 1.00 57.75 82 VAL A O 1
ATOM 678 N N . SER A 1 83 ? -36.799 24.495 7.287 1.00 51.41 83 SER A N 1
ATOM 679 C CA . SER A 1 83 ? -37.176 24.999 8.597 1.00 51.41 83 SER A CA 1
ATOM 680 C C . SER A 1 83 ? -37.498 23.831 9.529 1.00 51.41 83 SER A C 1
ATOM 682 O O . SER A 1 83 ? -38.385 23.030 9.242 1.00 51.41 83 SER A O 1
ATOM 684 N N . LEU A 1 84 ? -36.812 23.773 10.671 1.00 65.75 84 LEU A N 1
ATOM 685 C CA . LEU A 1 84 ? -37.369 23.122 11.852 1.00 65.75 84 LEU A CA 1
ATOM 686 C C . LEU A 1 84 ? -38.689 23.827 12.190 1.00 65.75 84 LEU A C 1
ATOM 688 O O . LEU A 1 84 ? -38.725 25.057 12.279 1.00 65.75 84 LEU A O 1
ATOM 692 N N . PRO A 1 85 ? -39.744 23.056 12.453 1.00 46.66 85 PRO A N 1
ATOM 693 C CA . PRO A 1 85 ? -40.463 23.308 13.678 1.00 46.66 85 PRO A CA 1
ATOM 694 C C . PRO A 1 85 ? -40.439 22.051 14.533 1.00 46.66 85 PRO A C 1
ATOM 696 O O . PRO A 1 85 ? -40.756 20.949 14.085 1.00 46.66 85 PRO A O 1
ATOM 699 N N . GLU A 1 86 ? -40.048 22.268 15.786 1.00 60.56 86 GLU A N 1
ATOM 700 C CA . GLU A 1 86 ? -40.459 21.444 16.910 1.00 60.56 86 GLU A CA 1
ATOM 701 C C . GLU A 1 86 ? -41.926 21.054 16.753 1.00 60.56 86 GLU A C 1
ATOM 703 O O . GLU A 1 86 ? -42.742 21.935 16.499 1.00 60.56 86 GLU A O 1
ATOM 708 N N . MET A 1 87 ? -42.265 19.781 16.947 1.00 37.94 87 MET A N 1
ATOM 709 C CA . MET A 1 87 ? -43.543 19.403 17.547 1.00 37.94 87 MET A CA 1
ATOM 710 C C . MET A 1 87 ? -43.434 18.014 18.182 1.00 37.94 87 MET A C 1
ATOM 712 O O . MET A 1 87 ? -43.429 17.010 17.477 1.00 37.94 87 MET A O 1
ATOM 716 N N . TYR A 1 88 ? -43.351 18.077 19.518 1.00 52.31 88 TYR A N 1
ATOM 717 C CA . TYR A 1 88 ? -43.796 17.145 20.564 1.00 52.31 88 TYR A CA 1
ATOM 718 C C . TYR A 1 88 ? -43.389 15.670 20.488 1.00 52.31 88 TYR A C 1
ATOM 720 O O . TYR A 1 88 ? -43.999 14.903 19.714 1.00 52.31 88 TYR A O 1
#

Radius of gyration: 20.93 Å; chains: 1; bounding box: 50×46×43 Å

Organism: NCBI:txid2777977

pLDDT: mean 74.62, std 11.13, range [37.94, 90.69]